Protein AF-A0A352AFT4-F1 (afdb_monomer_lite)

Structure (mmCIF, N/CA/C/O backbone):
data_AF-A0A352AFT4-F1
#
_entry.id   AF-A0A352AFT4-F1
#
loop_
_atom_site.group_PDB
_atom_site.id
_atom_site.type_symbol
_atom_site.label_atom_id
_atom_site.label_alt_id
_atom_site.label_comp_id
_atom_site.label_asym_id
_atom_site.label_entity_id
_atom_site.label_seq_id
_atom_site.pdbx_PDB_ins_code
_atom_site.Cartn_x
_atom_site.Cartn_y
_atom_site.Cartn_z
_atom_site.occupancy
_atom_site.B_iso_or_equiv
_atom_site.auth_seq_id
_atom_site.auth_comp_id
_atom_site.auth_asym_id
_atom_site.auth_atom_id
_atom_site.pdbx_PDB_model_num
ATOM 1 N N . MET A 1 1 ? 19.111 3.636 -14.928 1.00 59.75 1 MET A N 1
ATOM 2 C CA . MET A 1 1 ? 17.908 3.377 -14.119 1.00 59.75 1 MET A CA 1
ATOM 3 C C . MET A 1 1 ? 17.416 2.022 -14.566 1.00 59.75 1 MET A C 1
ATOM 5 O O . MET A 1 1 ? 17.195 1.865 -15.762 1.00 59.75 1 MET A O 1
ATOM 9 N N . ASP A 1 2 ? 17.419 1.039 -13.672 1.00 79.75 2 ASP A N 1
ATOM 10 C CA . ASP A 1 2 ? 16.927 -0.297 -14.001 1.00 79.75 2 ASP A CA 1
ATOM 11 C C . ASP A 1 2 ? 15.409 -0.216 -14.220 1.00 79.75 2 ASP A C 1
ATOM 13 O O . ASP A 1 2 ? 14.719 0.493 -13.481 1.00 79.75 2 ASP A O 1
ATOM 17 N N . ILE A 1 3 ? 14.892 -0.870 -15.260 1.00 85.44 3 ILE A N 1
ATOM 18 C CA . ILE A 1 3 ? 13.466 -0.808 -15.616 1.00 85.44 3 ILE A CA 1
ATOM 19 C C . ILE A 1 3 ? 12.622 -1.314 -14.440 1.00 85.44 3 ILE A C 1
ATOM 21 O O . ILE A 1 3 ? 11.590 -0.722 -14.124 1.00 85.44 3 ILE A O 1
ATOM 25 N N . GLU A 1 4 ? 13.100 -2.341 -13.737 1.00 83.44 4 GLU A N 1
ATOM 26 C CA . GLU A 1 4 ? 12.412 -2.914 -12.579 1.00 83.44 4 GLU A CA 1
ATOM 27 C C . GLU A 1 4 ? 12.290 -1.917 -11.419 1.00 83.44 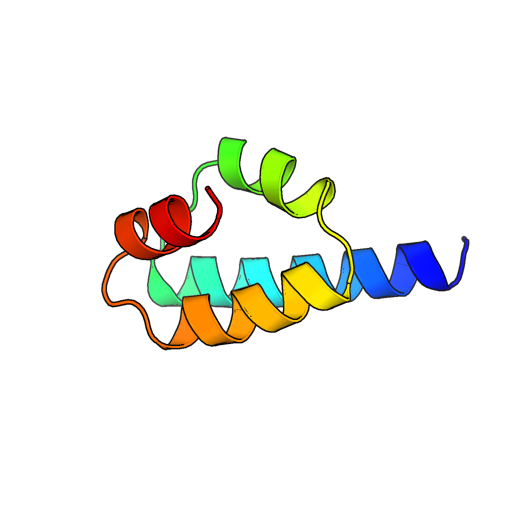4 GLU A C 1
ATOM 29 O O . GLU A 1 4 ? 11.221 -1.788 -10.819 1.00 83.44 4 GLU A O 1
ATOM 34 N N . GLN A 1 5 ? 13.343 -1.136 -11.155 1.00 85.00 5 GLN A N 1
ATOM 35 C CA . GLN A 1 5 ? 13.317 -0.085 -10.132 1.00 85.00 5 GLN A CA 1
ATOM 36 C C . GLN A 1 5 ? 12.337 1.036 -10.496 1.00 85.00 5 GLN A C 1
ATOM 38 O O . GLN A 1 5 ? 11.629 1.543 -9.628 1.00 85.00 5 GLN A O 1
ATOM 43 N N . GLY A 1 6 ? 12.261 1.411 -11.777 1.00 91.06 6 GLY A N 1
ATOM 44 C CA . GLY A 1 6 ? 11.303 2.414 -12.249 1.00 91.06 6 GLY A CA 1
ATOM 45 C C . GLY A 1 6 ? 9.850 1.962 -12.081 1.00 91.06 6 GLY A C 1
ATOM 46 O O . GLY A 1 6 ? 9.003 2.743 -11.646 1.00 91.06 6 GLY A O 1
ATOM 47 N N . ILE A 1 7 ? 9.566 0.687 -12.364 1.00 92.50 7 ILE A N 1
ATOM 48 C CA . ILE A 1 7 ? 8.230 0.102 -12.183 1.00 92.50 7 ILE A CA 1
ATOM 49 C C . ILE A 1 7 ? 7.854 0.071 -10.698 1.00 92.50 7 ILE A C 1
ATOM 51 O O . ILE A 1 7 ? 6.752 0.487 -10.337 1.00 92.50 7 ILE A O 1
ATOM 55 N N . GLN A 1 8 ? 8.772 -0.355 -9.827 1.00 94.19 8 GLN A N 1
ATOM 56 C CA . GLN A 1 8 ? 8.544 -0.373 -8.380 1.00 94.19 8 GLN A CA 1
ATOM 57 C C . GLN A 1 8 ? 8.241 1.028 -7.833 1.00 94.19 8 GLN A C 1
ATOM 59 O O . GLN A 1 8 ? 7.276 1.203 -7.091 1.00 94.19 8 GLN A O 1
ATOM 64 N N . GLN A 1 9 ? 9.009 2.042 -8.241 1.00 92.94 9 GLN A N 1
ATOM 65 C CA . GLN A 1 9 ? 8.763 3.429 -7.839 1.00 92.94 9 GLN A CA 1
ATOM 66 C C . GLN A 1 9 ? 7.398 3.937 -8.318 1.00 92.94 9 GLN A C 1
ATOM 68 O O . GLN A 1 9 ? 6.708 4.631 -7.572 1.00 92.94 9 GLN A O 1
ATOM 73 N N . GLY A 1 10 ? 6.979 3.568 -9.531 1.00 95.19 10 GLY A N 1
ATOM 74 C CA . GLY A 1 10 ? 5.648 3.891 -10.046 1.00 95.19 10 GLY A CA 1
ATOM 75 C C . GLY A 1 10 ? 4.527 3.291 -9.193 1.00 95.19 10 GLY A C 1
ATOM 76 O O . GLY A 1 10 ? 3.622 4.015 -8.778 1.00 95.19 10 GLY A O 1
ATOM 77 N N . ALA A 1 11 ? 4.620 1.997 -8.874 1.00 95.75 11 ALA A N 1
ATOM 78 C CA . ALA A 1 11 ? 3.653 1.314 -8.012 1.00 95.75 11 ALA A CA 1
ATOM 79 C C . ALA A 1 11 ? 3.583 1.953 -6.611 1.00 95.75 11 ALA A C 1
ATOM 81 O O . ALA A 1 11 ? 2.498 2.201 -6.087 1.00 95.75 11 ALA A O 1
ATOM 82 N N . LEU A 1 12 ? 4.737 2.316 -6.043 1.00 95.31 12 LEU A N 1
ATOM 83 C CA . LEU A 1 12 ? 4.829 2.994 -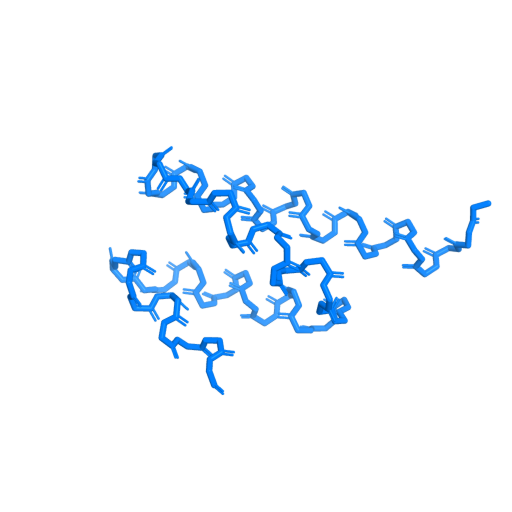4.750 1.00 95.31 12 LEU A CA 1
ATOM 84 C C . LEU A 1 12 ? 4.114 4.356 -4.755 1.00 95.31 12 LEU A C 1
ATOM 86 O O . LEU A 1 12 ? 3.372 4.677 -3.828 1.00 95.31 12 LEU A O 1
ATOM 90 N N . LEU A 1 13 ? 4.318 5.162 -5.803 1.00 95.12 13 LEU A N 1
ATOM 91 C CA . LEU A 1 13 ? 3.667 6.468 -5.949 1.00 95.12 13 LEU A CA 1
ATOM 92 C C . LEU A 1 13 ? 2.145 6.339 -6.064 1.00 95.12 13 LEU A C 1
ATOM 94 O O . LEU A 1 13 ? 1.417 7.144 -5.479 1.00 95.12 13 LEU A O 1
ATOM 98 N N . ILE A 1 14 ? 1.665 5.325 -6.789 1.00 96.31 14 ILE A N 1
ATOM 99 C CA . ILE A 1 14 ? 0.231 5.040 -6.916 1.00 96.31 14 ILE A CA 1
ATOM 100 C C . ILE A 1 14 ? -0.355 4.685 -5.549 1.00 96.31 14 ILE A C 1
ATOM 102 O O . ILE A 1 14 ? -1.314 5.331 -5.118 1.00 96.31 14 ILE A O 1
ATOM 106 N N . LEU A 1 15 ? 0.252 3.728 -4.841 1.00 96.88 15 LEU A N 1
ATOM 107 C CA . LEU A 1 15 ? -0.211 3.292 -3.526 1.00 96.88 15 LEU A CA 1
ATOM 108 C C . LEU A 1 15 ? -0.233 4.449 -2.520 1.00 96.88 15 LEU A C 1
ATOM 110 O O . LEU A 1 15 ? -1.242 4.671 -1.852 1.00 96.88 15 LEU A O 1
ATOM 114 N N . ARG A 1 16 ? 0.829 5.263 -2.470 1.00 94.44 16 ARG A N 1
ATOM 115 C CA . ARG A 1 16 ? 0.873 6.476 -1.634 1.00 94.44 16 ARG A CA 1
ATOM 116 C C . ARG A 1 16 ? -0.276 7.427 -1.943 1.00 94.44 16 ARG A C 1
ATOM 118 O O . ARG A 1 16 ? -0.926 7.921 -1.025 1.00 94.44 16 ARG A O 1
ATOM 125 N N . GLY A 1 17 ? -0.555 7.657 -3.225 1.00 95.25 17 GLY A N 1
ATOM 126 C CA . GLY A 1 17 ? -1.669 8.499 -3.649 1.00 95.25 17 GLY A CA 1
ATOM 127 C C . GLY A 1 17 ? -3.030 7.966 -3.190 1.00 95.25 17 GLY A C 1
ATOM 128 O O . GLY A 1 17 ? -3.891 8.755 -2.801 1.00 95.25 17 GLY A O 1
ATOM 129 N N . ILE A 1 18 ? -3.229 6.645 -3.197 1.00 96.31 18 ILE A N 1
ATOM 130 C CA . ILE A 1 18 ? -4.447 6.005 -2.676 1.00 96.31 18 ILE A CA 1
ATOM 131 C C . ILE A 1 18 ? -4.554 6.229 -1.164 1.00 96.31 18 ILE A C 1
ATOM 133 O O . ILE 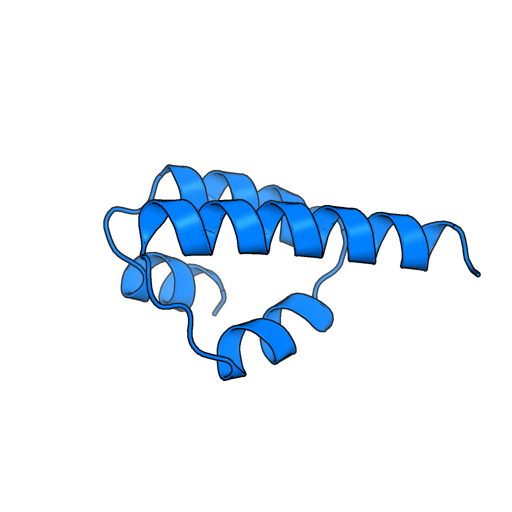A 1 18 ? -5.565 6.754 -0.694 1.00 96.31 18 ILE A O 1
ATOM 137 N N . LEU A 1 19 ? -3.499 5.899 -0.415 1.00 95.75 19 LEU A N 1
ATOM 138 C CA . LEU A 1 19 ? -3.477 6.006 1.045 1.00 95.75 19 LEU A CA 1
ATOM 139 C C . LEU A 1 19 ? -3.704 7.448 1.517 1.00 95.75 19 LEU A C 1
ATOM 141 O O . LEU A 1 19 ? -4.535 7.685 2.391 1.00 95.75 19 LEU A O 1
ATOM 145 N N . GLN A 1 20 ? -3.049 8.427 0.888 1.00 94.25 20 GLN A N 1
ATOM 146 C CA . GLN A 1 20 ? -3.238 9.847 1.202 1.00 94.25 20 GLN A CA 1
ATOM 147 C C . GLN A 1 20 ? -4.668 10.317 0.924 1.00 94.25 20 GLN A C 1
ATOM 149 O O . GLN A 1 20 ? -5.246 11.044 1.729 1.00 94.25 20 GLN A O 1
ATOM 154 N N . ARG A 1 21 ? -5.275 9.893 -0.193 1.00 95.50 21 ARG A N 1
ATOM 155 C CA . ARG A 1 21 ? -6.656 10.282 -0.527 1.00 95.50 21 ARG A CA 1
ATOM 156 C C . ARG A 1 21 ? -7.684 9.673 0.420 1.00 95.50 21 ARG A C 1
ATOM 158 O O . ARG A 1 21 ? -8.677 10.334 0.709 1.00 95.50 21 ARG A O 1
ATOM 165 N N . ARG A 1 22 ? -7.475 8.434 0.873 1.00 95.31 22 ARG A N 1
ATOM 166 C CA . ARG A 1 22 ? -8.431 7.740 1.750 1.00 95.31 22 ARG A CA 1
ATOM 167 C C . ARG A 1 22 ? -8.271 8.115 3.217 1.00 95.31 22 ARG A C 1
ATOM 169 O O . ARG A 1 22 ? -9.272 8.322 3.891 1.00 95.31 22 ARG A O 1
ATOM 176 N N . PHE A 1 23 ? -7.036 8.225 3.696 1.00 94.44 23 PHE A N 1
ATOM 177 C CA . PHE A 1 23 ? -6.745 8.326 5.128 1.00 94.44 23 PHE A CA 1
ATOM 178 C C . PHE A 1 23 ? -6.196 9.689 5.564 1.00 94.44 23 PHE A C 1
ATOM 180 O O . PHE A 1 23 ? -6.065 9.924 6.760 1.00 94.44 23 PHE A O 1
ATOM 187 N N . GLN A 1 24 ? -5.941 10.608 4.621 1.00 88.31 24 GLN A N 1
ATOM 188 C CA . GLN A 1 24 ? -5.400 11.967 4.809 1.00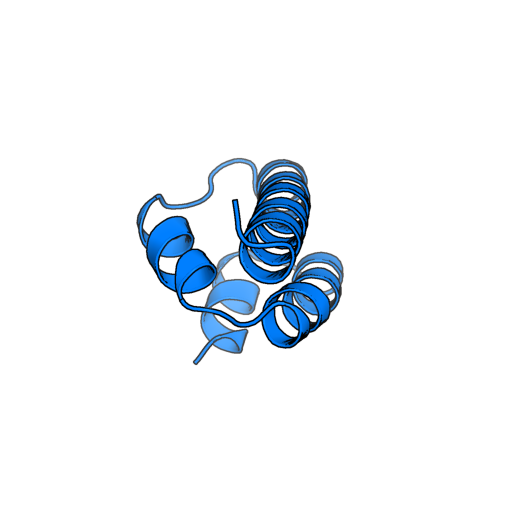 88.31 24 GLN A CA 1
ATOM 189 C C . GLN A 1 24 ? -3.977 12.016 5.383 1.00 88.31 24 GLN A C 1
ATOM 191 O O . GLN A 1 24 ? -3.092 12.610 4.769 1.00 88.31 24 GLN A O 1
ATOM 196 N N . ILE A 1 25 ? -3.745 11.392 6.536 1.00 84.44 25 ILE A N 1
ATOM 197 C CA . ILE A 1 25 ? -2.455 11.329 7.218 1.00 84.44 25 ILE A CA 1
ATOM 198 C C . ILE A 1 25 ? -1.917 9.908 7.086 1.00 84.44 25 ILE A C 1
ATOM 200 O O . ILE A 1 25 ? -2.521 8.956 7.571 1.00 84.44 25 ILE A O 1
ATOM 204 N N . VAL A 1 26 ? -0.764 9.780 6.435 1.00 86.50 26 VAL A N 1
ATOM 205 C CA . VAL A 1 26 ? -0.042 8.516 6.286 1.00 86.50 26 VAL A CA 1
ATOM 206 C C . VAL A 1 26 ? 1.287 8.644 7.035 1.00 86.50 26 VAL A C 1
ATOM 208 O O . VAL A 1 26 ? 2.021 9.590 6.755 1.00 86.50 26 VAL A O 1
ATOM 211 N N . PRO A 1 27 ? 1.602 7.756 7.994 1.00 86.94 27 PRO A N 1
ATOM 212 C CA . PRO A 1 27 ? 2.862 7.803 8.727 1.00 86.94 27 PRO A CA 1
ATOM 213 C C . PRO A 1 27 ? 4.078 7.625 7.813 1.00 86.94 27 PRO A C 1
ATOM 215 O O . PRO A 1 27 ? 4.107 6.703 7.001 1.00 86.94 27 PRO A O 1
ATOM 218 N N . ASP A 1 28 ? 5.131 8.417 8.024 1.00 84.19 28 ASP A N 1
ATOM 219 C CA . ASP A 1 28 ? 6.397 8.295 7.279 1.00 84.19 28 ASP A CA 1
ATOM 220 C C . ASP A 1 28 ? 7.061 6.916 7.454 1.00 84.19 28 ASP A C 1
ATOM 222 O O . ASP A 1 28 ? 7.794 6.442 6.588 1.00 84.19 28 ASP A O 1
ATOM 226 N N . SER A 1 29 ? 6.790 6.228 8.568 1.00 87.31 29 SER A N 1
ATOM 227 C CA . SER A 1 29 ? 7.258 4.856 8.794 1.00 87.31 29 SER A CA 1
ATOM 228 C C . SER A 1 29 ? 6.680 3.861 7.785 1.00 87.31 29 SER A C 1
ATOM 230 O O . SER A 1 29 ? 7.329 2.863 7.471 1.00 87.31 29 SER A O 1
ATOM 232 N N . LEU A 1 30 ? 5.489 4.136 7.248 1.00 89.25 30 LEU A N 1
ATOM 233 C CA . LEU A 1 30 ? 4.849 3.296 6.245 1.00 89.25 30 LEU A CA 1
ATOM 234 C C . LEU A 1 30 ? 5.609 3.342 4.920 1.00 89.25 30 LEU A C 1
ATOM 236 O O . LEU A 1 30 ? 5.760 2.325 4.250 1.00 89.25 30 LEU A O 1
ATOM 240 N N . ASP A 1 31 ? 6.152 4.504 4.575 1.00 86.44 31 ASP A N 1
ATOM 241 C CA . ASP A 1 31 ? 6.896 4.704 3.338 1.00 86.44 31 ASP A CA 1
ATOM 242 C C . ASP A 1 31 ? 8.159 3.846 3.258 1.00 86.44 31 ASP A C 1
ATOM 244 O O . ASP A 1 31 ? 8.476 3.327 2.185 1.00 86.44 31 ASP A O 1
ATOM 248 N N . PHE A 1 32 ? 8.844 3.659 4.389 1.00 87.94 32 PHE A N 1
ATOM 249 C CA . PHE A 1 32 ? 9.980 2.747 4.486 1.00 87.94 32 PHE A CA 1
ATOM 250 C C . PHE A 1 32 ? 9.543 1.302 4.218 1.00 87.94 32 PHE A C 1
ATOM 252 O O . PHE A 1 32 ? 10.090 0.646 3.333 1.00 87.94 32 PHE A O 1
ATOM 259 N N . LEU A 1 33 ? 8.488 0.842 4.898 1.00 91.25 33 LEU A N 1
ATOM 260 C CA . LEU A 1 33 ? 7.964 -0.518 4.744 1.00 91.25 33 LEU A CA 1
ATOM 261 C C . LEU A 1 33 ? 7.498 -0.818 3.316 1.00 91.25 33 LEU A C 1
ATOM 263 O O . LEU A 1 33 ? 7.727 -1.916 2.815 1.00 91.25 33 LEU A O 1
ATOM 267 N N . LEU A 1 34 ? 6.854 0.145 2.653 1.00 93.19 34 LEU A N 1
ATOM 268 C CA . LEU A 1 34 ? 6.390 -0.012 1.275 1.00 93.19 34 LEU A CA 1
ATOM 269 C C . LEU A 1 34 ? 7.559 -0.067 0.281 1.00 93.19 34 LEU A C 1
ATOM 271 O O . LEU A 1 34 ? 7.495 -0.805 -0.698 1.00 93.19 34 LEU A O 1
ATOM 275 N N . SER A 1 35 ? 8.649 0.661 0.537 1.00 90.88 35 SER A N 1
ATOM 276 C CA . SER A 1 35 ? 9.819 0.684 -0.355 1.00 90.88 35 SER A CA 1
ATOM 277 C C . SER A 1 35 ? 10.586 -0.641 -0.426 1.00 90.88 35 SER A C 1
ATOM 279 O O . SER A 1 35 ? 11.249 -0.915 -1.426 1.00 90.88 35 SER A O 1
ATOM 281 N N . GLU A 1 36 ? 10.449 -1.493 0.592 1.00 92.12 36 GLU A N 1
ATOM 282 C CA . GLU A 1 36 ? 11.043 -2.833 0.624 1.00 92.12 36 GLU A CA 1
ATOM 283 C C . GLU A 1 36 ? 10.168 -3.893 -0.074 1.00 92.12 36 GLU A C 1
ATOM 285 O O . GLU A 1 36 ? 10.569 -5.052 -0.202 1.00 92.12 36 GLU A O 1
ATOM 290 N N . ARG A 1 37 ? 8.964 -3.528 -0.542 1.00 93.88 37 ARG A N 1
ATOM 291 C CA . ARG A 1 37 ? 8.032 -4.458 -1.194 1.00 93.88 37 ARG A CA 1
ATOM 292 C C . ARG A 1 37 ? 8.305 -4.588 -2.688 1.00 93.88 37 ARG A C 1
ATOM 294 O O . ARG A 1 37 ? 8.629 -3.623 -3.377 1.00 93.88 37 ARG A O 1
ATOM 301 N N . SER A 1 38 ? 8.111 -5.796 -3.208 1.00 94.81 38 SER A N 1
ATOM 302 C CA . SER A 1 38 ? 8.120 -6.050 -4.651 1.00 94.81 38 SER A CA 1
ATOM 303 C C . SER A 1 38 ? 6.944 -5.362 -5.354 1.00 94.81 38 SER A C 1
ATOM 305 O O . SER A 1 38 ? 5.920 -5.079 -4.735 1.00 94.81 38 SER A O 1
ATOM 307 N N . VAL A 1 39 ? 7.052 -5.163 -6.673 1.00 94.94 39 VAL A N 1
ATOM 308 C CA . VAL A 1 39 ? 5.971 -4.597 -7.507 1.00 94.94 39 VAL A CA 1
ATOM 309 C C . VAL A 1 39 ? 4.647 -5.331 -7.287 1.00 94.94 39 VAL A C 1
ATOM 311 O O . VAL A 1 39 ? 3.619 -4.694 -7.104 1.00 94.94 39 VAL A O 1
ATOM 314 N N . LYS A 1 40 ? 4.682 -6.668 -7.250 1.00 95.50 40 LYS A N 1
ATOM 315 C CA . LYS A 1 40 ? 3.487 -7.490 -7.039 1.00 95.50 40 LYS A CA 1
ATOM 316 C C . LYS A 1 40 ? 2.837 -7.226 -5.680 1.00 95.50 40 LYS A C 1
ATOM 318 O O . LYS A 1 40 ? 1.634 -7.046 -5.608 1.00 95.50 40 LYS A O 1
ATOM 323 N N . GLN A 1 41 ? 3.634 -7.165 -4.616 1.00 96.38 41 GLN A N 1
ATOM 324 C CA . GLN A 1 41 ? 3.113 -6.873 -3.279 1.00 96.38 41 GLN A CA 1
ATOM 325 C C . GLN A 1 41 ? 2.526 -5.462 -3.194 1.00 96.38 41 GLN A C 1
ATOM 327 O O . GLN A 1 41 ? 1.543 -5.258 -2.496 1.00 96.38 41 GLN A O 1
ATOM 332 N N . LEU A 1 42 ? 3.115 -4.486 -3.890 1.00 96.62 42 LEU A N 1
ATOM 333 C CA . LEU A 1 42 ? 2.568 -3.129 -3.958 1.00 96.62 42 LEU A CA 1
ATOM 334 C C . LEU A 1 42 ? 1.221 -3.084 -4.688 1.00 96.62 42 LEU A C 1
ATOM 336 O O . LEU A 1 4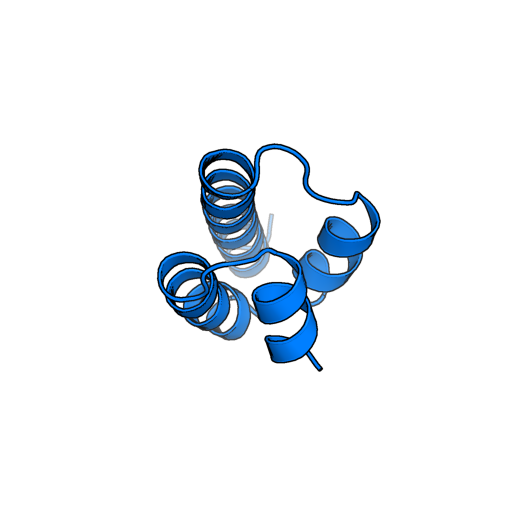2 ? 0.347 -2.324 -4.280 1.00 96.62 42 LEU A O 1
ATOM 340 N N . ASP A 1 43 ? 1.055 -3.899 -5.729 1.00 96.06 43 ASP A N 1
ATOM 341 C CA . ASP A 1 43 ? -0.209 -4.054 -6.455 1.00 96.06 43 ASP A CA 1
ATOM 342 C C . ASP A 1 43 ? -1.284 -4.694 -5.560 1.00 96.06 43 ASP A C 1
ATOM 344 O O . ASP A 1 43 ? -2.342 -4.103 -5.357 1.00 96.06 43 ASP A O 1
ATOM 348 N N . ASP A 1 44 ? -0.960 -5.808 -4.891 1.00 97.12 44 ASP A N 1
ATOM 349 C CA . ASP A 1 44 ? -1.855 -6.464 -3.922 1.00 97.12 44 ASP A CA 1
ATOM 350 C C . ASP A 1 44 ? -2.272 -5.492 -2.791 1.00 97.12 44 ASP A C 1
ATOM 352 O O . ASP A 1 44 ? -3.426 -5.451 -2.356 1.00 97.12 44 ASP A O 1
ATOM 356 N N . LEU A 1 45 ? -1.340 -4.654 -2.324 1.00 97.38 45 LEU A N 1
ATOM 357 C CA . LEU A 1 45 ? -1.612 -3.628 -1.316 1.00 97.38 45 LEU A CA 1
ATOM 358 C C . LEU A 1 45 ? -2.492 -2.490 -1.843 1.00 97.38 45 LEU A C 1
ATOM 360 O O . LEU A 1 45 ? -3.209 -1.890 -1.045 1.00 97.38 45 LEU A O 1
ATOM 364 N N . CYS A 1 46 ? -2.487 -2.185 -3.143 1.00 96.81 46 CYS A N 1
ATOM 365 C CA . CYS A 1 46 ? -3.427 -1.215 -3.709 1.00 96.81 46 CYS A CA 1
ATOM 366 C C . CYS A 1 46 ? -4.868 -1.707 -3.565 1.00 96.81 46 CYS A C 1
ATOM 368 O O . CYS A 1 46 ? -5.724 -0.934 -3.136 1.00 96.81 46 CYS A O 1
ATOM 370 N N . ASP A 1 47 ? -5.122 -2.986 -3.845 1.00 97.00 47 ASP A N 1
ATOM 371 C CA . ASP A 1 47 ? -6.451 -3.577 -3.681 1.00 97.00 47 ASP A CA 1
ATOM 372 C C . ASP A 1 47 ? -6.897 -3.537 -2.216 1.00 97.00 47 ASP A C 1
ATOM 374 O O . ASP A 1 47 ? -7.986 -3.047 -1.908 1.00 97.00 47 ASP A O 1
ATOM 378 N N . ILE A 1 48 ? -6.024 -3.941 -1.288 1.00 97.31 48 ILE A N 1
ATOM 379 C CA . ILE A 1 48 ? -6.329 -3.893 0.150 1.00 97.31 48 ILE A CA 1
ATOM 380 C C . ILE A 1 48 ? -6.588 -2.451 0.604 1.00 97.31 48 ILE A C 1
ATOM 382 O O . ILE A 1 48 ? -7.564 -2.171 1.309 1.00 97.31 48 ILE A O 1
ATOM 386 N N . ALA A 1 49 ? -5.750 -1.511 0.160 1.00 96.69 49 ALA A N 1
ATOM 387 C CA . ALA A 1 49 ? -5.893 -0.092 0.447 1.00 96.69 49 ALA A CA 1
ATOM 388 C C . ALA A 1 49 ? -7.174 0.511 -0.127 1.00 96.69 49 ALA A C 1
ATOM 390 O O . ALA A 1 49 ? -7.516 1.610 0.289 1.00 96.69 49 ALA A O 1
ATOM 391 N N . LEU A 1 50 ? -7.886 -0.143 -1.048 1.00 96.56 50 LEU A N 1
ATOM 392 C CA . LEU A 1 50 ? -9.199 0.291 -1.533 1.00 96.56 50 LEU A CA 1
ATOM 393 C C . LEU A 1 50 ? -10.357 -0.342 -0.748 1.00 96.56 50 LEU A C 1
ATOM 395 O O . LEU A 1 50 ? -11.438 0.245 -0.707 1.00 96.56 50 LEU A O 1
ATOM 399 N N . THR A 1 51 ? -10.141 -1.492 -0.103 1.00 96.44 51 THR A N 1
ATOM 400 C CA . THR A 1 51 ? -11.198 -2.249 0.588 1.00 96.44 51 THR A CA 1
ATOM 401 C C . THR A 1 51 ? -11.297 -1.977 2.083 1.00 96.44 51 THR A C 1
ATOM 403 O O . THR A 1 51 ? -12.397 -2.003 2.624 1.00 96.44 51 THR A O 1
ATOM 406 N N . VAL A 1 52 ? -10.176 -1.739 2.769 1.00 96.69 52 VAL A N 1
ATOM 407 C CA . VAL A 1 52 ? -10.181 -1.564 4.234 1.00 96.69 52 VAL A CA 1
ATOM 408 C C . VAL A 1 52 ? -10.867 -0.262 4.657 1.00 96.69 52 VAL A C 1
ATOM 410 O O . VAL A 1 52 ? -10.853 0.711 3.905 1.00 96.69 52 VAL A O 1
ATOM 413 N N . GLU A 1 53 ? -11.464 -0.201 5.845 1.00 94.50 53 GLU A N 1
ATOM 414 C CA . GLU A 1 53 ? -12.173 1.005 6.307 1.00 94.50 53 GLU A CA 1
ATOM 415 C C . GLU A 1 53 ? -11.247 1.999 7.017 1.00 94.50 53 GLU A C 1
ATOM 417 O O . GLU A 1 53 ? -11.459 3.210 6.923 1.00 94.50 53 GLU A O 1
ATOM 422 N N . ALA A 1 54 ? -10.187 1.507 7.664 1.00 93.56 54 ALA A N 1
ATOM 423 C CA . ALA A 1 54 ? -9.224 2.317 8.400 1.00 93.56 54 ALA A CA 1
ATOM 424 C C . ALA A 1 54 ? -7.773 2.053 7.971 1.00 93.56 54 ALA A C 1
ATOM 426 O O . ALA A 1 54 ? -7.429 0.991 7.450 1.00 93.56 54 ALA A O 1
ATOM 427 N N . LEU A 1 55 ? -6.897 3.029 8.235 1.00 93.88 55 LEU A N 1
ATOM 428 C CA . LEU A 1 55 ? -5.463 2.890 7.978 1.00 93.88 55 LEU A CA 1
ATOM 429 C C . LEU A 1 55 ? -4.836 1.782 8.836 1.00 93.88 55 LEU A C 1
ATOM 431 O O . LEU A 1 55 ? -3.966 1.064 8.355 1.00 93.88 55 LEU A O 1
ATOM 435 N N . ASP A 1 56 ? -5.296 1.607 10.074 1.00 93.38 56 ASP A N 1
ATOM 436 C CA . ASP A 1 56 ? -4.788 0.558 10.962 1.00 93.38 56 ASP A CA 1
ATOM 437 C C . ASP A 1 56 ? -5.060 -0.844 10.394 1.00 93.38 56 ASP A C 1
ATOM 439 O O . ASP A 1 56 ? -4.191 -1.710 10.457 1.00 93.38 56 ASP A O 1
ATOM 443 N N . ASP A 1 57 ? -6.212 -1.058 9.751 1.00 94.88 57 ASP A N 1
ATOM 444 C CA . ASP A 1 57 ? -6.534 -2.323 9.078 1.00 94.88 57 ASP A CA 1
ATOM 445 C C . ASP A 1 57 ? -5.600 -2.583 7.890 1.00 94.88 57 ASP A C 1
ATOM 447 O O . ASP A 1 57 ? -5.135 -3.708 7.689 1.00 94.88 57 ASP A O 1
ATOM 451 N N . PHE A 1 58 ? -5.275 -1.532 7.128 1.00 95.75 58 PHE A N 1
ATOM 452 C CA . PHE A 1 58 ? -4.266 -1.616 6.075 1.00 95.75 58 PHE A CA 1
ATOM 453 C C . PHE A 1 58 ? -2.905 -2.004 6.657 1.00 95.75 58 PHE A C 1
ATOM 455 O O . PHE A 1 58 ? -2.272 -2.936 6.166 1.00 95.75 58 PHE A O 1
ATOM 462 N N . VAL A 1 59 ? -2.465 -1.340 7.729 1.00 93.62 59 VAL A N 1
ATOM 463 C CA . VAL A 1 59 ? -1.175 -1.630 8.366 1.00 93.62 59 VAL A CA 1
ATOM 464 C C . VAL A 1 59 ? -1.125 -3.069 8.875 1.00 93.62 59 VAL A C 1
ATOM 466 O O . VAL A 1 59 ? -0.144 -3.767 8.620 1.00 93.62 59 VAL A O 1
ATOM 469 N N . ASN A 1 60 ? -2.203 -3.543 9.499 1.00 93.12 60 ASN A N 1
ATOM 470 C CA . ASN A 1 60 ? -2.312 -4.915 9.984 1.00 93.12 60 ASN A CA 1
ATOM 471 C C . ASN A 1 60 ? -2.196 -5.949 8.853 1.00 93.12 60 ASN A C 1
ATOM 473 O O . ASN A 1 60 ? -1.598 -7.002 9.065 1.00 93.12 60 ASN A O 1
ATOM 477 N N . SER A 1 61 ? -2.692 -5.644 7.649 1.00 92.50 61 SER A N 1
ATOM 478 C CA . SER A 1 61 ? -2.624 -6.550 6.491 1.00 92.50 61 SER A CA 1
ATOM 479 C C . SER A 1 61 ? -1.220 -6.748 5.900 1.00 92.50 61 SER A C 1
ATOM 481 O O . SER A 1 61 ? -1.015 -7.667 5.110 1.00 92.50 61 SER A O 1
ATOM 483 N N . MET A 1 62 ? -0.252 -5.896 6.259 1.00 89.69 62 MET A N 1
ATOM 484 C CA . MET A 1 62 ? 1.131 -5.990 5.769 1.00 89.69 62 MET A CA 1
ATOM 485 C C . MET A 1 62 ? 2.036 -6.887 6.627 1.00 89.69 62 MET A C 1
ATOM 487 O O . MET A 1 62 ? 3.219 -7.047 6.289 1.00 89.69 62 MET A O 1
ATOM 491 N N . THR A 1 63 ? 1.515 -7.363 7.760 1.00 78.50 63 THR A N 1
ATOM 492 C CA . THR A 1 63 ? 2.219 -8.208 8.737 1.00 78.50 63 THR A CA 1
ATOM 493 C C . THR A 1 63 ? 2.202 -9.659 8.285 1.00 78.50 63 THR A C 1
ATOM 495 O O . THR A 1 63 ? 3.277 -10.295 8.345 1.00 78.50 63 THR A O 1
#

Foldseek 3Di:
DDPQLVLLVVLLVLLVVLLCVQAVDDDPVVSVLSSPDGSVVSVVLSVVSVPDNYPVSSVVVSD

Sequence (63 aa):
MDIEQGIQQGALLILRGILQRRFQIVPDSLDFLLSERSVKQLDDLCDIALTVEALDDFVNSMT

pLDDT: mean 92.1, std 6.09, range [59.75, 97.38]

Secondary structure (DSSP, 8-state):
--HHHHHHHHHHHHHHHHHHHHHS-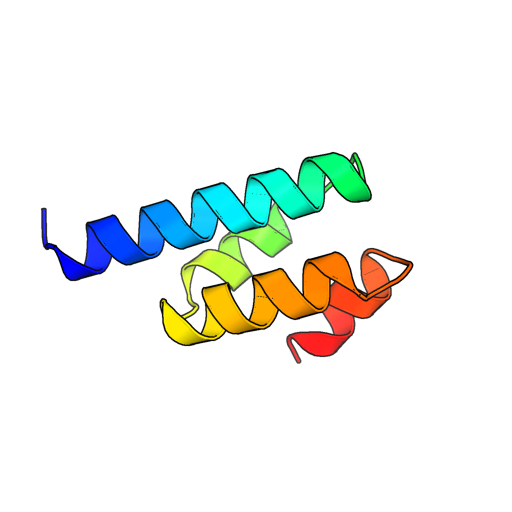--HHHHHHHHTS-HHHHHHHHHHHHH-SSHHHHHHHT-

Radius of gyration: 11.24 Å; chains: 1; bounding box: 30×20×27 Å